Protein AF-A0A529ZQP0-F1 (afdb_monomer)

Structure (mmCIF, N/CA/C/O backbone):
data_AF-A0A529ZQP0-F1
#
_entry.id   AF-A0A529ZQP0-F1
#
loop_
_atom_site.group_PDB
_atom_site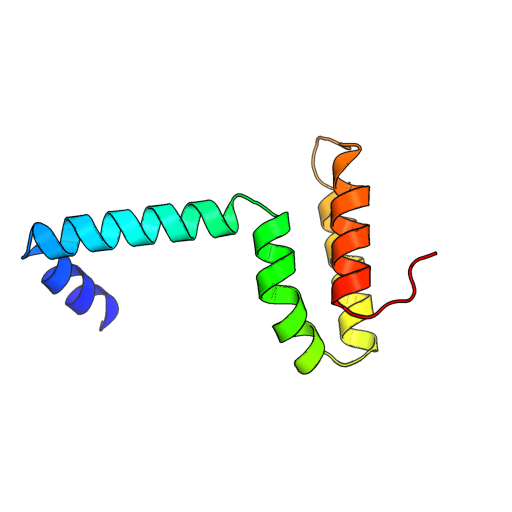.id
_atom_site.type_symbol
_atom_site.label_atom_id
_atom_site.label_alt_id
_atom_site.label_comp_id
_atom_site.label_asym_id
_atom_site.label_entity_id
_atom_site.label_seq_id
_atom_site.pdbx_PDB_ins_code
_atom_site.Cartn_x
_atom_site.Cartn_y
_atom_site.Cartn_z
_atom_site.occupancy
_atom_site.B_iso_or_equiv
_atom_site.auth_seq_id
_atom_site.auth_comp_id
_atom_site.auth_asym_id
_atom_site.auth_atom_id
_atom_site.pdbx_PDB_model_num
ATOM 1 N N . ALA A 1 1 ? -28.421 -8.280 3.410 1.00 66.44 1 ALA A N 1
ATOM 2 C CA . ALA A 1 1 ? -27.088 -7.887 2.900 1.00 66.44 1 ALA A CA 1
ATOM 3 C C . ALA A 1 1 ? -26.076 -8.140 4.005 1.00 66.44 1 ALA A C 1
ATOM 5 O O . ALA A 1 1 ? -26.146 -7.455 5.018 1.00 66.44 1 ALA A O 1
ATOM 6 N N . ILE A 1 2 ? -25.188 -9.120 3.821 1.00 80.31 2 ILE A N 1
ATOM 7 C CA . ILE A 1 2 ? -24.293 -9.671 4.861 1.00 80.31 2 ILE A CA 1
ATOM 8 C C . ILE A 1 2 ? -23.523 -8.570 5.616 1.00 80.31 2 ILE A C 1
ATOM 10 O O . ILE A 1 2 ? -23.402 -8.614 6.834 1.00 80.31 2 ILE A O 1
ATOM 14 N N . ILE A 1 3 ? -23.098 -7.516 4.912 1.00 77.00 3 ILE A N 1
ATOM 15 C CA . ILE A 1 3 ? -22.365 -6.383 5.498 1.00 77.00 3 ILE A CA 1
ATOM 16 C C . ILE A 1 3 ? -23.171 -5.651 6.587 1.00 77.00 3 ILE A C 1
ATOM 18 O O . ILE A 1 3 ? -22.619 -5.324 7.633 1.00 77.00 3 ILE A O 1
ATOM 22 N N . ARG A 1 4 ? -24.477 -5.409 6.387 1.00 79.00 4 ARG A N 1
ATOM 23 C CA . ARG A 1 4 ? -25.311 -4.710 7.390 1.00 79.00 4 ARG A CA 1
ATOM 24 C C . ARG A 1 4 ? -25.490 -5.531 8.665 1.00 79.00 4 ARG A C 1
ATOM 26 O O . ARG A 1 4 ? -25.539 -4.965 9.748 1.00 79.00 4 ARG A O 1
ATOM 33 N N . GLU A 1 5 ? -25.577 -6.844 8.516 1.00 83.62 5 GLU A N 1
ATOM 34 C CA . GLU A 1 5 ? -25.780 -7.788 9.615 1.00 83.62 5 GLU A CA 1
ATOM 35 C C . GLU A 1 5 ? -24.527 -7.887 10.495 1.00 83.62 5 GLU A C 1
ATOM 37 O O . GLU A 1 5 ? -24.609 -7.811 11.717 1.00 83.62 5 GLU A O 1
ATOM 42 N N . VAL A 1 6 ? -23.349 -7.925 9.867 1.00 81.88 6 VAL A N 1
ATOM 43 C CA . VAL A 1 6 ? -22.054 -7.883 10.564 1.00 81.88 6 VAL A CA 1
ATOM 44 C C . VAL A 1 6 ? -21.860 -6.559 11.309 1.00 81.88 6 VAL A C 1
ATOM 46 O O . VAL A 1 6 ? -21.422 -6.560 12.457 1.00 81.88 6 VAL A O 1
ATOM 49 N N . ILE A 1 7 ? -22.219 -5.425 10.696 1.00 79.88 7 ILE A N 1
ATOM 50 C CA . ILE A 1 7 ? -22.117 -4.107 11.346 1.00 79.88 7 ILE A CA 1
ATOM 51 C C . ILE A 1 7 ? -23.042 -4.021 12.569 1.00 79.88 7 ILE A C 1
ATOM 53 O O . ILE A 1 7 ? -22.625 -3.499 13.601 1.00 79.88 7 ILE A O 1
ATOM 57 N N . ALA A 1 8 ? -24.261 -4.566 12.487 1.00 83.62 8 ALA A N 1
ATOM 58 C CA . ALA A 1 8 ? -25.194 -4.594 13.614 1.00 83.62 8 ALA A CA 1
ATOM 59 C C . ALA A 1 8 ? -24.623 -5.372 14.815 1.00 83.62 8 ALA A C 1
ATOM 61 O O . ALA A 1 8 ? -24.606 -4.856 15.928 1.00 83.62 8 ALA A O 1
ATOM 62 N N . GLN A 1 9 ? -24.034 -6.549 14.578 1.00 82.69 9 GLN A N 1
ATOM 63 C CA . GLN A 1 9 ? -23.410 -7.362 15.634 1.00 82.69 9 GLN A CA 1
ATOM 64 C C . GLN A 1 9 ? -22.187 -6.701 16.292 1.00 82.69 9 GLN A C 1
ATOM 66 O O . GLN A 1 9 ? -21.856 -7.001 17.442 1.00 82.69 9 GLN A O 1
ATOM 71 N N . ILE A 1 10 ? -21.478 -5.836 15.562 1.00 81.75 10 ILE A N 1
ATOM 72 C CA . ILE A 1 10 ? -20.375 -5.032 16.107 1.00 81.75 10 ILE A CA 1
ATOM 73 C C . ILE A 1 10 ? -20.940 -3.903 16.978 1.00 81.75 10 ILE A C 1
ATOM 75 O O . ILE A 1 10 ? -20.454 -3.700 18.090 1.00 81.75 10 ILE A O 1
ATOM 79 N N . ALA A 1 11 ? -21.987 -3.222 16.503 1.00 78.31 11 ALA A N 1
ATOM 80 C CA . ALA A 1 11 ? -22.620 -2.093 17.185 1.00 78.31 11 ALA A CA 1
ATOM 81 C C . ALA A 1 11 ? -23.338 -2.485 18.489 1.00 78.31 11 ALA A C 1
ATOM 83 O O . ALA A 1 11 ? -23.405 -1.688 19.421 1.00 78.31 11 ALA A O 1
ATOM 84 N N . GLU A 1 12 ? -23.838 -3.718 18.588 1.00 87.56 12 GLU A N 1
ATOM 85 C CA . GLU A 1 12 ? -24.485 -4.247 19.798 1.00 87.56 12 GLU A CA 1
ATOM 86 C C . GLU A 1 12 ? -23.517 -4.442 20.980 1.00 87.56 12 GLU A C 1
ATOM 88 O O . GLU A 1 12 ? -23.954 -4.602 22.120 1.00 87.56 12 GLU A O 1
ATOM 93 N N . SER A 1 13 ? -22.199 -4.420 20.745 1.00 86.06 13 SER A N 1
ATOM 94 C CA . SER A 1 13 ? -21.187 -4.609 21.787 1.00 86.06 13 SER A CA 1
ATOM 95 C C . SER A 1 13 ? -20.179 -3.453 21.814 1.00 86.06 13 SER A C 1
ATOM 97 O O . SER A 1 13 ? -19.367 -3.333 20.893 1.00 86.06 13 SER A O 1
ATOM 99 N N . PRO A 1 14 ? -20.128 -2.660 22.903 1.00 80.44 14 PRO A N 1
ATOM 100 C CA . PRO A 1 14 ? -19.163 -1.568 23.047 1.00 80.44 14 PRO A CA 1
ATOM 101 C C . PRO A 1 14 ? -17.708 -2.016 22.854 1.00 80.44 14 PRO A C 1
ATOM 103 O O . PRO A 1 14 ? -16.959 -1.373 22.131 1.00 80.44 14 PRO A O 1
ATOM 106 N N . LYS A 1 15 ? -17.331 -3.191 23.383 1.00 84.44 15 LYS A N 1
ATOM 107 C CA . LYS A 1 15 ? -15.980 -3.754 23.200 1.00 84.44 15 LYS A CA 1
ATOM 108 C C . LYS A 1 15 ? -15.643 -4.052 21.738 1.00 84.44 15 LYS A C 1
ATOM 110 O O . LYS A 1 15 ? -14.543 -3.740 21.296 1.00 84.44 15 LYS A O 1
ATOM 115 N N . LYS A 1 16 ? -16.576 -4.651 20.987 1.00 75.56 16 LYS A N 1
ATOM 116 C CA . LYS A 1 16 ? -16.366 -4.935 19.557 1.00 75.56 16 LYS A CA 1
ATOM 117 C C . LYS A 1 16 ? -16.329 -3.650 18.738 1.00 75.56 16 LYS A C 1
ATOM 119 O O . LYS A 1 16 ? -15.595 -3.571 17.760 1.00 75.56 16 LYS A O 1
ATOM 124 N N . THR A 1 17 ? -17.107 -2.648 19.143 1.00 80.56 17 THR A N 1
ATOM 125 C CA . THR A 1 17 ? -17.091 -1.320 18.525 1.00 80.56 17 THR A CA 1
ATOM 126 C C . THR A 1 17 ? -15.740 -0.634 18.733 1.00 80.56 17 THR A C 1
ATOM 128 O O . THR A 1 17 ? -15.153 -0.158 17.764 1.00 80.56 17 THR A O 1
ATOM 131 N N . ASP A 1 18 ? -15.197 -0.645 19.952 1.00 78.38 18 ASP A N 1
ATOM 132 C CA . ASP A 1 18 ? -13.878 -0.073 20.253 1.00 78.38 18 ASP A CA 1
ATOM 133 C C . ASP A 1 18 ? -12.763 -0.759 19.453 1.00 78.38 18 ASP A C 1
ATOM 135 O O . ASP A 1 18 ? -11.925 -0.098 18.836 1.00 78.38 18 ASP A O 1
ATOM 139 N N . GLU A 1 19 ? -12.786 -2.090 19.402 1.00 76.81 19 GLU A N 1
ATOM 140 C CA . GLU A 1 19 ? -11.848 -2.894 18.619 1.00 76.81 19 GLU A CA 1
ATOM 141 C C . GLU A 1 19 ? -11.951 -2.589 17.114 1.00 76.81 19 GLU A C 1
ATOM 143 O O . GLU A 1 19 ? -10.938 -2.349 16.452 1.00 76.81 19 GLU A O 1
ATOM 148 N N . ALA A 1 20 ? -13.170 -2.497 16.575 1.00 76.44 20 ALA A N 1
ATOM 149 C CA . ALA A 1 20 ? -13.402 -2.123 15.182 1.00 76.44 20 ALA A CA 1
ATOM 150 C C . ALA A 1 20 ? -12.879 -0.711 14.867 1.00 76.44 20 ALA A C 1
ATOM 152 O O . ALA A 1 20 ? -12.295 -0.497 13.804 1.00 76.44 20 ALA A O 1
ATOM 153 N N . ILE A 1 21 ? -13.023 0.244 15.791 1.00 81.44 21 ILE A N 1
ATOM 154 C CA . ILE A 1 21 ? -12.480 1.601 15.649 1.00 81.44 21 ILE A CA 1
ATOM 155 C C . ILE A 1 21 ? -10.947 1.580 15.642 1.00 81.44 21 ILE A C 1
ATOM 157 O O . ILE A 1 21 ? -10.335 2.280 14.833 1.00 81.44 21 ILE A O 1
ATOM 161 N N . VAL A 1 22 ? -10.309 0.788 16.507 1.00 81.88 22 VAL A N 1
ATOM 162 C CA . VAL A 1 22 ? -8.843 0.643 16.535 1.00 81.88 22 VAL A CA 1
ATOM 163 C C . VAL A 1 22 ? -8.332 0.061 15.219 1.00 81.88 22 VAL A C 1
ATOM 165 O O . VAL A 1 22 ? -7.404 0.617 14.626 1.00 81.88 22 VAL A O 1
ATOM 168 N N . TYR A 1 23 ? -8.966 -0.996 14.711 1.00 72.56 23 TYR A N 1
ATOM 169 C CA . TYR A 1 23 ? -8.591 -1.581 13.426 1.00 72.56 23 TYR A CA 1
ATOM 170 C C . TYR A 1 23 ? -8.839 -0.638 12.253 1.00 72.56 23 TYR A C 1
ATOM 172 O O . TYR A 1 23 ? -7.989 -0.542 11.370 1.00 72.56 23 TYR A O 1
ATOM 180 N N . ALA A 1 24 ? -9.949 0.100 12.257 1.00 73.38 24 ALA A N 1
ATOM 181 C CA . ALA A 1 24 ? -10.235 1.097 11.233 1.00 73.38 24 ALA A CA 1
ATOM 182 C C . ALA A 1 24 ? -9.185 2.217 11.229 1.00 73.38 24 ALA A C 1
ATOM 184 O O . ALA A 1 24 ? -8.674 2.568 10.169 1.00 73.38 24 ALA A O 1
ATOM 185 N N . LYS A 1 25 ? -8.800 2.731 12.405 1.00 75.31 25 LYS A N 1
ATOM 186 C CA . LYS A 1 25 ? -7.732 3.735 12.541 1.00 75.31 25 LYS A CA 1
ATOM 187 C C . LYS A 1 25 ? -6.385 3.202 12.069 1.00 75.31 25 LYS A C 1
ATOM 189 O O . LYS A 1 25 ? -5.674 3.904 11.357 1.00 75.31 25 LYS A O 1
ATOM 194 N N . TRP A 1 26 ? -6.045 1.965 12.432 1.00 80.25 26 TRP A N 1
ATOM 195 C CA . TRP A 1 26 ? -4.822 1.327 11.956 1.00 80.25 26 TRP A CA 1
ATOM 196 C C . TRP A 1 26 ? -4.837 1.201 10.433 1.00 80.25 26 TRP A C 1
ATOM 198 O O . TRP A 1 26 ? -3.905 1.672 9.792 1.00 80.25 26 TRP A O 1
ATOM 208 N N . ALA A 1 27 ? -5.901 0.640 9.854 1.00 71.88 27 ALA A N 1
ATOM 209 C CA . ALA A 1 27 ? -6.048 0.460 8.413 1.00 71.88 27 ALA A CA 1
ATOM 210 C C . ALA A 1 27 ? -5.994 1.797 7.662 1.00 71.88 27 ALA A C 1
ATOM 212 O O . ALA A 1 27 ? -5.278 1.890 6.669 1.00 71.88 27 ALA A O 1
ATOM 213 N N . ALA A 1 28 ? -6.667 2.832 8.175 1.00 71.50 28 ALA A N 1
ATOM 214 C CA . ALA A 1 28 ? -6.592 4.194 7.655 1.00 71.50 28 ALA A CA 1
ATOM 215 C C . ALA A 1 28 ? -5.144 4.711 7.654 1.00 71.50 28 ALA A C 1
ATOM 217 O O . ALA A 1 28 ? -4.652 5.141 6.619 1.00 71.50 28 ALA A O 1
ATOM 218 N N . ALA A 1 29 ? -4.416 4.562 8.764 1.00 70.25 29 ALA A N 1
ATOM 219 C CA . ALA A 1 29 ? -3.007 4.951 8.841 1.00 70.25 29 ALA A CA 1
ATOM 220 C C . ALA A 1 29 ? -2.099 4.134 7.900 1.00 70.25 29 ALA A C 1
ATOM 222 O O . ALA A 1 29 ? -1.077 4.634 7.440 1.00 70.25 29 ALA A O 1
ATOM 223 N N . GLN A 1 30 ? -2.457 2.881 7.587 1.00 65.19 30 GLN A N 1
ATOM 224 C CA . GLN A 1 30 ? -1.712 2.080 6.610 1.00 65.19 30 GLN A CA 1
ATOM 225 C C . GLN A 1 30 ? -1.908 2.564 5.170 1.00 65.19 30 GLN A C 1
ATOM 227 O O . GLN A 1 30 ? -1.035 2.304 4.345 1.00 65.19 30 GLN A O 1
ATOM 232 N N . VAL A 1 31 ? -3.047 3.195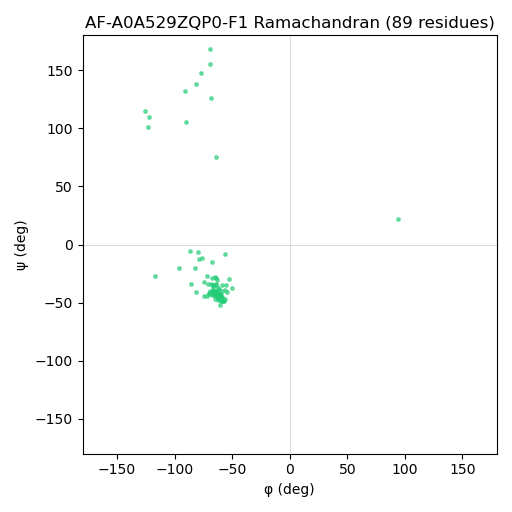 4.858 1.00 65.75 31 VAL A N 1
ATOM 233 C CA . VAL A 1 31 ? -3.349 3.709 3.511 1.00 65.75 31 VAL A CA 1
ATOM 234 C C . VAL A 1 31 ? -3.016 5.191 3.337 1.00 65.75 31 VAL A C 1
ATOM 236 O O . VAL A 1 31 ? -2.819 5.624 2.206 1.00 65.75 31 VAL A O 1
ATOM 239 N N . ASP A 1 32 ? -2.906 5.939 4.436 1.00 71.62 32 ASP A N 1
ATOM 240 C CA . ASP A 1 32 ? -2.512 7.354 4.450 1.00 71.62 32 ASP A CA 1
ATOM 241 C C . ASP A 1 32 ? -1.018 7.539 4.108 1.00 71.62 32 ASP A C 1
ATOM 243 O O . ASP A 1 32 ? -0.631 8.468 3.399 1.00 71.62 32 ASP A O 1
ATOM 247 N N . ASP A 1 33 ? -0.159 6.593 4.514 1.00 72.50 33 ASP A N 1
ATOM 248 C CA . ASP A 1 33 ? 1.248 6.574 4.103 1.00 72.50 33 ASP A CA 1
ATOM 249 C C . ASP A 1 33 ? 1.448 5.769 2.811 1.00 72.50 33 ASP A C 1
ATOM 251 O O . ASP A 1 33 ? 1.489 4.534 2.795 1.00 72.50 33 ASP A O 1
ATOM 255 N N . THR A 1 34 ? 1.673 6.488 1.711 1.00 69.12 34 THR A N 1
ATOM 256 C CA . THR A 1 34 ? 1.976 5.911 0.393 1.00 69.12 34 THR A CA 1
ATOM 257 C C . THR A 1 34 ? 3.152 4.921 0.425 1.00 69.12 34 THR A C 1
ATOM 259 O O . THR A 1 34 ? 3.174 3.970 -0.353 1.00 69.12 34 THR A O 1
ATOM 262 N N . THR A 1 35 ? 4.123 5.095 1.324 1.00 72.19 35 THR A N 1
ATOM 263 C CA . THR A 1 35 ? 5.275 4.192 1.485 1.00 72.19 35 THR A CA 1
ATOM 264 C C . THR A 1 35 ? 4.841 2.827 2.008 1.00 72.19 35 THR A C 1
ATOM 266 O O . THR A 1 35 ? 5.271 1.801 1.480 1.00 72.19 35 THR A O 1
ATOM 269 N N . ILE A 1 36 ? 3.950 2.811 3.004 1.00 75.25 36 ILE A N 1
ATOM 270 C CA . ILE A 1 36 ? 3.393 1.582 3.581 1.00 75.25 36 ILE A CA 1
ATOM 271 C C . ILE A 1 36 ? 2.547 0.853 2.537 1.00 75.25 36 ILE A C 1
ATOM 273 O O . ILE A 1 36 ? 2.656 -0.367 2.392 1.00 75.25 36 ILE A O 1
ATOM 277 N N . VAL A 1 37 ? 1.742 1.594 1.772 1.00 77.44 37 VAL A N 1
ATOM 278 C CA . VAL A 1 37 ? 0.943 1.040 0.672 1.00 77.44 37 VAL A CA 1
ATOM 279 C C . VAL A 1 37 ? 1.836 0.376 -0.376 1.00 77.44 37 VAL A C 1
ATOM 281 O O . VAL A 1 37 ? 1.593 -0.777 -0.738 1.00 77.44 37 VAL A O 1
ATOM 284 N N . ILE A 1 38 ? 2.895 1.061 -0.824 1.00 78.25 38 ILE A N 1
ATOM 285 C CA . ILE A 1 38 ? 3.874 0.519 -1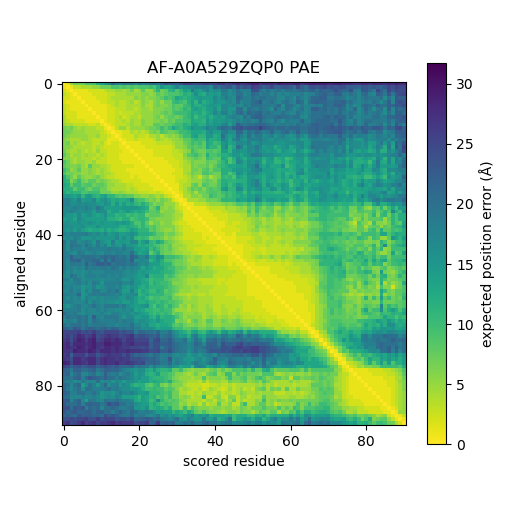.779 1.00 78.25 38 ILE A CA 1
ATOM 286 C C . ILE A 1 38 ? 4.511 -0.757 -1.224 1.00 78.25 38 ILE A C 1
ATOM 288 O O . ILE A 1 38 ? 4.545 -1.772 -1.916 1.00 78.25 38 ILE A O 1
ATOM 292 N N . ASP A 1 39 ? 4.975 -0.742 0.025 1.00 79.38 39 ASP A N 1
ATOM 293 C CA . ASP A 1 39 ? 5.656 -1.892 0.624 1.00 79.38 39 ASP A CA 1
ATOM 294 C C . ASP A 1 39 ? 4.756 -3.121 0.767 1.00 79.38 39 ASP A C 1
ATOM 296 O O . ASP A 1 39 ? 5.233 -4.247 0.611 1.00 79.38 39 ASP A O 1
ATOM 300 N N . LYS A 1 40 ? 3.467 -2.921 1.054 1.00 80.44 40 LYS A N 1
ATOM 301 C CA . LYS A 1 40 ? 2.508 -4.017 1.232 1.00 80.44 40 LYS A CA 1
ATOM 302 C C . LYS A 1 40 ? 1.972 -4.559 -0.085 1.00 80.44 40 LYS A C 1
ATOM 304 O O . LYS A 1 40 ? 1.812 -5.770 -0.217 1.00 80.44 40 LYS A O 1
ATOM 309 N N . LEU A 1 41 ? 1.678 -3.688 -1.049 1.00 81.69 41 LEU A N 1
ATOM 310 C CA . LEU A 1 41 ? 1.051 -4.098 -2.307 1.00 81.69 41 LEU A CA 1
ATOM 311 C C . LEU A 1 41 ? 2.067 -4.557 -3.352 1.00 81.69 41 LEU A C 1
ATOM 313 O O . LEU A 1 41 ? 1.775 -5.485 -4.103 1.00 81.69 41 LEU A O 1
ATOM 317 N N . ALA A 1 42 ? 3.267 -3.973 -3.400 1.00 81.62 42 ALA A N 1
ATOM 318 C CA . ALA A 1 42 ? 4.240 -4.303 -4.440 1.00 81.62 42 ALA A CA 1
ATOM 319 C C . ALA A 1 42 ? 4.650 -5.793 -4.482 1.00 81.62 42 ALA A C 1
ATOM 321 O O . ALA A 1 42 ? 4.720 -6.326 -5.589 1.00 81.62 42 ALA A O 1
ATOM 322 N N . PRO A 1 43 ? 4.855 -6.516 -3.358 1.00 83.00 43 PRO A N 1
ATOM 323 C CA . PRO A 1 43 ? 5.146 -7.954 -3.400 1.00 83.00 43 PRO A CA 1
ATOM 324 C C . PRO A 1 43 ? 4.009 -8.777 -4.016 1.00 83.00 43 PRO A C 1
ATOM 326 O O . PRO A 1 43 ? 4.250 -9.726 -4.759 1.00 83.00 43 PRO A O 1
ATOM 329 N N . PHE A 1 44 ? 2.765 -8.388 -3.736 1.00 83.25 44 PHE A N 1
ATOM 330 C CA . PHE A 1 44 ? 1.579 -9.054 -4.260 1.00 83.25 44 PHE A CA 1
ATOM 331 C C . PHE A 1 44 ? 1.391 -8.790 -5.755 1.00 83.25 44 PHE A C 1
ATOM 333 O O . PHE A 1 44 ? 1.132 -9.716 -6.522 1.00 83.25 44 PHE A O 1
ATOM 340 N N . LEU A 1 45 ? 1.571 -7.536 -6.177 1.00 83.56 45 LEU A N 1
ATOM 341 C CA . LEU A 1 45 ? 1.481 -7.132 -7.579 1.00 83.56 45 LEU A CA 1
ATOM 342 C C . LEU A 1 45 ? 2.603 -7.754 -8.412 1.00 83.56 45 LEU A C 1
ATOM 344 O O . LEU A 1 45 ? 2.350 -8.260 -9.499 1.00 83.56 45 LEU A O 1
ATOM 348 N N . ARG A 1 46 ? 3.825 -7.830 -7.881 1.00 81.88 46 ARG A N 1
ATOM 349 C CA . ARG A 1 46 ? 4.953 -8.481 -8.560 1.00 81.88 46 ARG A CA 1
ATOM 350 C C . ARG A 1 46 ? 4.686 -9.952 -8.880 1.00 81.88 46 ARG A C 1
ATOM 352 O O . ARG A 1 46 ? 5.146 -10.432 -9.905 1.00 81.88 46 ARG A O 1
ATOM 359 N N . GLY A 1 47 ? 3.963 -10.673 -8.025 1.00 83.88 47 GLY A N 1
ATOM 360 C CA . GLY A 1 47 ? 3.622 -12.077 -8.274 1.00 83.88 47 GLY A CA 1
ATOM 361 C C . GLY A 1 47 ? 2.465 -12.288 -9.254 1.00 83.88 47 GLY A C 1
ATOM 362 O O . GLY A 1 47 ? 2.239 -13.420 -9.669 1.00 83.88 47 GLY A O 1
ATOM 363 N N . ARG A 1 48 ? 1.712 -11.233 -9.591 1.00 86.88 48 ARG A N 1
ATOM 364 C CA . ARG A 1 48 ? 0.477 -11.323 -10.387 1.00 86.88 48 ARG A CA 1
ATOM 365 C C . ARG A 1 48 ? 0.535 -10.609 -11.725 1.00 86.88 48 ARG A C 1
ATOM 367 O O . ARG A 1 48 ? -0.196 -11.010 -12.615 1.00 86.88 48 ARG A O 1
ATOM 374 N N . LEU A 1 49 ? 1.368 -9.578 -11.829 1.00 88.50 49 LEU A N 1
ATOM 375 C CA . LEU A 1 49 ? 1.544 -8.804 -13.047 1.00 88.50 49 LEU A CA 1
ATOM 376 C C . LEU A 1 49 ? 2.674 -9.393 -13.884 1.00 88.50 49 LEU A C 1
ATOM 378 O O . LEU A 1 49 ? 3.780 -9.635 -13.365 1.00 88.50 49 LEU A O 1
ATOM 382 N N . ASP A 1 50 ? 2.415 -9.568 -15.171 1.00 89.62 50 ASP A N 1
ATOM 383 C CA . ASP A 1 50 ? 3.454 -9.837 -16.156 1.00 89.62 50 ASP A CA 1
ATOM 384 C C . ASP A 1 50 ? 4.349 -8.592 -16.373 1.00 89.62 50 ASP A C 1
ATOM 386 O O . ASP A 1 50 ? 4.063 -7.509 -15.849 1.00 89.62 50 ASP A O 1
ATOM 390 N N . PRO A 1 51 ? 5.494 -8.718 -17.067 1.00 86.06 51 PRO A N 1
ATOM 391 C CA . PRO A 1 51 ? 6.406 -7.593 -17.264 1.00 86.06 51 PRO A CA 1
ATOM 392 C C . PRO A 1 51 ? 5.767 -6.362 -17.927 1.00 86.06 51 PRO A C 1
ATOM 394 O O . PRO A 1 51 ? 6.044 -5.247 -17.491 1.00 86.06 51 PRO A O 1
ATOM 397 N N . HIS A 1 52 ? 4.887 -6.549 -18.915 1.00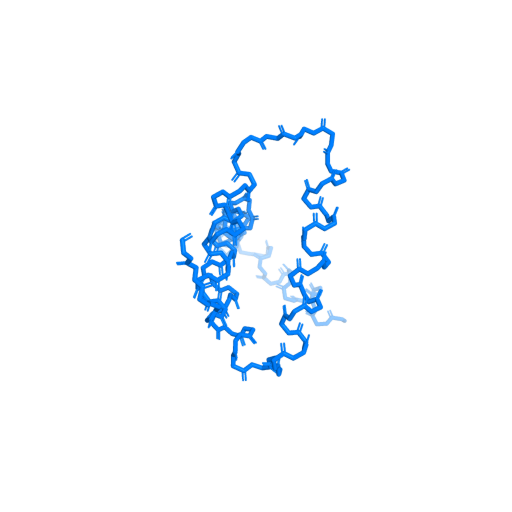 87.00 52 HIS A N 1
ATOM 398 C CA . HIS A 1 52 ? 4.223 -5.453 -19.623 1.00 87.00 52 HIS A CA 1
ATOM 399 C C . HIS A 1 52 ? 3.211 -4.748 -18.714 1.00 87.00 52 HIS A C 1
ATOM 401 O O . HIS A 1 52 ? 3.174 -3.521 -18.639 1.00 87.00 52 HIS A O 1
ATOM 407 N N . GLU A 1 53 ? 2.435 -5.512 -17.947 1.00 86.69 53 GLU A N 1
ATOM 408 C CA . GLU A 1 53 ? 1.468 -4.961 -16.993 1.00 86.69 53 GLU A CA 1
ATOM 409 C C . GLU A 1 53 ? 2.141 -4.141 -15.877 1.00 86.69 53 GLU A C 1
ATOM 411 O O . GLU A 1 53 ? 1.564 -3.181 -15.359 1.00 86.69 53 GLU A O 1
ATOM 416 N N . ARG A 1 54 ? 3.380 -4.483 -15.495 1.00 85.19 54 ARG A N 1
ATOM 417 C CA . ARG A 1 54 ? 4.159 -3.690 -14.527 1.00 85.19 54 ARG A CA 1
ATOM 418 C C . ARG A 1 54 ? 4.595 -2.348 -15.102 1.00 85.19 54 ARG A C 1
ATOM 420 O O . ARG A 1 54 ? 4.556 -1.351 -14.377 1.00 85.19 54 ARG A O 1
ATOM 427 N N . ASP A 1 55 ? 5.002 -2.321 -16.366 1.00 84.25 55 ASP A N 1
ATOM 428 C CA . ASP A 1 55 ? 5.371 -1.088 -17.065 1.00 84.25 55 ASP A CA 1
ATOM 429 C C . ASP A 1 55 ? 4.160 -0.166 -17.243 1.00 84.25 55 ASP A C 1
ATOM 431 O O . ASP A 1 55 ? 4.239 1.032 -16.945 1.00 84.25 55 ASP A O 1
ATOM 435 N N . ASP A 1 56 ? 3.011 -0.728 -17.620 1.00 84.38 56 ASP A N 1
ATOM 436 C CA . ASP A 1 56 ? 1.747 0.006 -17.717 1.00 84.38 56 ASP A CA 1
ATOM 437 C C . ASP A 1 56 ? 1.339 0.603 -16.366 1.00 84.38 56 ASP A C 1
ATOM 439 O O . ASP A 1 56 ? 1.020 1.795 -16.273 1.00 84.38 56 ASP A O 1
ATOM 443 N N . LEU A 1 57 ? 1.423 -0.187 -15.291 1.00 84.38 57 LEU A N 1
ATOM 444 C CA . LEU A 1 57 ?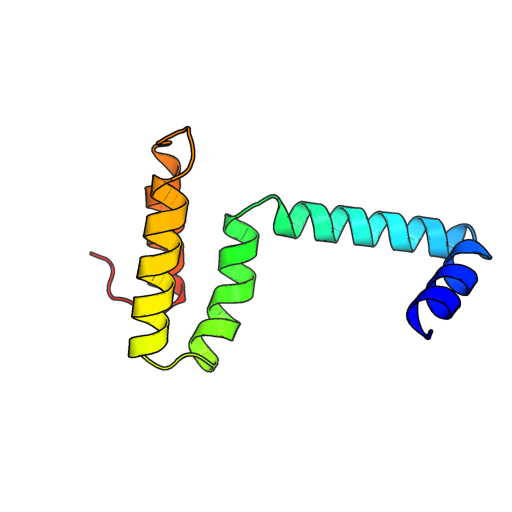 1.153 0.280 -13.934 1.00 84.38 57 LEU A CA 1
ATOM 445 C C . LEU A 1 57 ? 2.085 1.435 -13.537 1.00 84.38 57 LEU A C 1
ATOM 447 O O . LEU A 1 57 ? 1.625 2.445 -12.997 1.00 84.38 5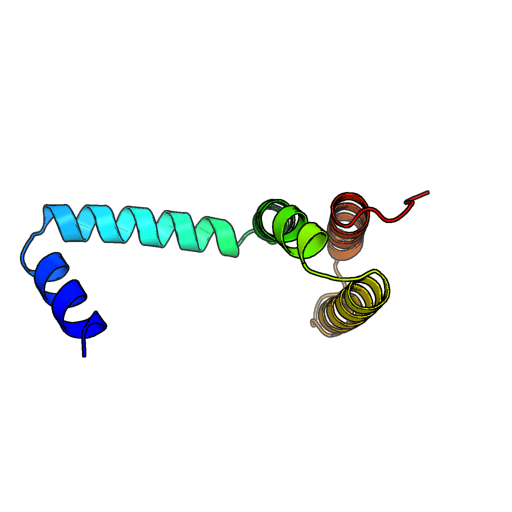7 LEU A O 1
ATOM 451 N N . LEU A 1 58 ? 3.387 1.324 -13.813 1.00 83.12 58 LEU A N 1
ATOM 452 C CA . LEU A 1 58 ? 4.344 2.400 -13.551 1.00 83.12 58 LEU A CA 1
ATOM 453 C C . LEU A 1 58 ? 4.028 3.660 -14.361 1.00 83.12 58 LEU A C 1
ATOM 455 O O . LEU A 1 58 ? 4.146 4.769 -13.838 1.00 83.12 58 LEU A O 1
ATOM 459 N N . SER A 1 59 ? 3.619 3.520 -15.620 1.00 81.38 59 SER A N 1
ATOM 460 C CA . SER A 1 59 ? 3.217 4.640 -16.475 1.00 81.38 59 SER A CA 1
ATOM 461 C C . SER A 1 59 ? 1.991 5.362 -15.909 1.00 81.38 59 SER A C 1
ATOM 463 O O . SER A 1 59 ? 1.999 6.588 -15.763 1.00 81.38 59 SER A O 1
ATOM 465 N N . MET A 1 60 ? 0.965 4.613 -15.494 1.00 81.31 60 MET A N 1
ATOM 466 C CA . MET A 1 60 ? -0.232 5.164 -14.851 1.00 81.31 60 MET A CA 1
ATOM 467 C C . MET A 1 60 ? 0.109 5.897 -13.550 1.00 81.31 60 MET A C 1
ATOM 469 O O . MET A 1 60 ? -0.346 7.021 -13.340 1.00 81.31 60 MET A O 1
ATOM 473 N N . LEU A 1 61 ? 0.951 5.306 -12.701 1.00 77.88 61 LEU A N 1
ATOM 474 C CA . LEU A 1 61 ? 1.356 5.909 -11.430 1.00 77.88 61 LEU A CA 1
ATOM 475 C C . LEU A 1 61 ? 2.200 7.171 -11.622 1.00 77.88 61 LEU A C 1
ATOM 477 O O . LEU A 1 61 ? 2.015 8.137 -10.885 1.00 77.88 61 LEU A O 1
ATOM 481 N N . ASN A 1 62 ? 3.069 7.210 -12.635 1.00 75.31 62 ASN A N 1
ATOM 482 C CA . ASN A 1 62 ? 3.795 8.427 -12.995 1.00 75.31 62 ASN A CA 1
ATOM 483 C C . ASN A 1 62 ? 2.843 9.539 -13.449 1.00 75.31 62 ASN A C 1
ATOM 485 O O . ASN A 1 62 ? 2.999 10.678 -13.022 1.00 75.31 62 ASN A O 1
ATOM 489 N N . ARG A 1 63 ? 1.817 9.228 -14.251 1.00 74.88 63 ARG A N 1
ATOM 490 C CA . ARG A 1 63 ? 0.806 10.223 -14.659 1.00 74.88 63 ARG A CA 1
ATOM 491 C C . ARG A 1 63 ? 0.036 10.782 -13.463 1.00 74.88 63 ARG A C 1
ATOM 493 O O . ARG A 1 63 ? -0.157 11.990 -13.385 1.00 74.88 63 ARG A O 1
ATOM 500 N N . VAL A 1 64 ? -0.357 9.927 -12.517 1.00 72.31 64 VAL A N 1
ATOM 501 C CA . VAL A 1 64 ? -1.043 10.352 -11.284 1.00 72.31 64 VAL A CA 1
ATOM 502 C C . VAL A 1 64 ? -0.131 11.218 -10.413 1.00 72.31 64 VAL A C 1
ATOM 504 O O . VAL A 1 64 ? -0.569 12.250 -9.914 1.00 72.31 64 VAL A O 1
ATOM 507 N N . ALA A 1 65 ? 1.144 10.847 -10.271 1.00 69.88 65 ALA A N 1
ATOM 508 C CA . ALA A 1 65 ? 2.116 11.617 -9.497 1.00 69.88 65 ALA A CA 1
ATOM 509 C C . ALA A 1 65 ? 2.384 13.013 -10.088 1.00 69.88 65 ALA A C 1
ATOM 511 O O . ALA A 1 65 ? 2.595 13.957 -9.334 1.00 69.88 65 ALA A O 1
ATOM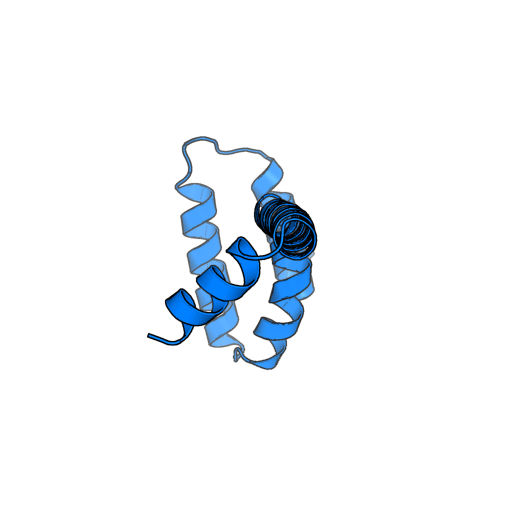 512 N N . GLN A 1 66 ? 2.351 13.149 -11.417 1.00 67.88 66 GLN A N 1
ATOM 513 C CA . GLN A 1 66 ? 2.544 14.425 -12.117 1.00 67.88 66 GLN A CA 1
ATOM 514 C C . GLN A 1 66 ? 1.268 15.284 -12.192 1.00 67.88 66 GLN A C 1
ATOM 516 O O . GLN A 1 66 ? 1.357 16.486 -12.415 1.00 67.88 66 GLN A O 1
ATOM 521 N N . GLY A 1 67 ? 0.083 14.685 -12.020 1.00 64.06 67 GLY A N 1
ATOM 522 C CA . GLY A 1 67 ? -1.210 15.377 -12.082 1.00 64.06 67 GLY A CA 1
ATOM 523 C C . GLY A 1 67 ? -1.683 16.012 -10.767 1.00 64.06 67 GLY A C 1
ATOM 524 O O . GLY A 1 67 ? -2.711 16.682 -10.764 1.00 64.06 67 GLY A O 1
ATOM 525 N N . GLY A 1 68 ? -0.977 15.800 -9.651 1.00 58.78 68 GLY A N 1
ATOM 526 C CA . GLY A 1 68 ? -1.285 16.443 -8.370 1.00 58.78 68 GLY A CA 1
ATOM 527 C C . GLY A 1 68 ? -0.725 17.867 -8.298 1.00 58.78 68 GLY A C 1
ATOM 528 O O . GLY A 1 68 ? 0.419 18.093 -8.679 1.00 58.78 68 GLY A O 1
ATOM 529 N N . GLU A 1 69 ? -1.497 18.819 -7.760 1.00 52.66 69 GLU A N 1
ATOM 530 C CA . GLU A 1 69 ? -1.170 20.263 -7.682 1.00 52.66 69 GLU A CA 1
ATOM 531 C C . GLU A 1 69 ? 0.160 20.613 -6.981 1.00 52.66 69 GLU A C 1
ATOM 533 O O . GLU A 1 69 ? 0.605 21.758 -7.020 1.00 52.66 69 GLU A O 1
ATOM 538 N N . GLN A 1 70 ? 0.835 19.647 -6.358 1.00 53.19 70 GLN A N 1
ATOM 539 C CA . GLN A 1 70 ? 2.157 19.834 -5.781 1.00 53.19 70 GLN A CA 1
ATOM 540 C C . GLN A 1 70 ? 3.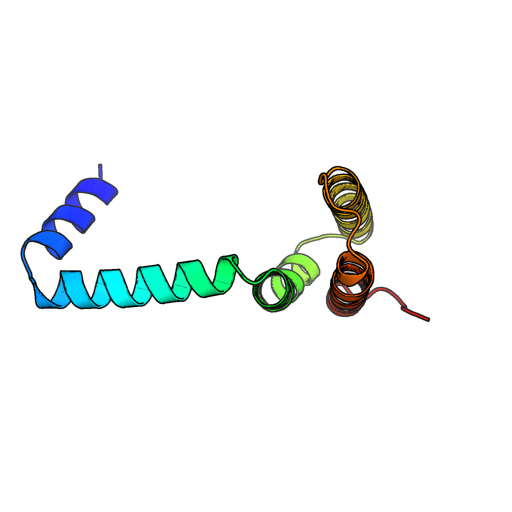139 18.834 -6.390 1.00 53.19 70 GLN A C 1
ATOM 542 O O . GLN A 1 70 ? 3.218 17.678 -5.969 1.00 53.19 70 GLN A O 1
ATOM 547 N N . SER A 1 71 ? 3.946 19.316 -7.339 1.00 51.53 71 SER A N 1
ATOM 548 C CA . SER A 1 71 ? 5.214 18.691 -7.726 1.00 51.53 71 SER A CA 1
ATOM 549 C C . SER A 1 71 ? 6.169 18.750 -6.523 1.00 51.53 71 SER A C 1
ATOM 551 O O . SER A 1 71 ? 7.026 19.623 -6.390 1.00 51.53 71 SER A O 1
ATOM 553 N N . LEU A 1 72 ? 5.929 17.883 -5.539 1.00 51.34 72 LEU A N 1
ATOM 554 C CA . LEU A 1 72 ? 6.818 17.679 -4.402 1.00 51.34 72 LEU A CA 1
ATOM 555 C C . LEU A 1 72 ? 8.086 16.994 -4.935 1.00 51.34 72 LEU A C 1
ATOM 557 O O . LEU A 1 72 ? 8.036 16.306 -5.942 1.00 51.34 72 LEU A O 1
ATOM 561 N N . LYS A 1 73 ? 9.234 17.132 -4.267 1.00 54.16 73 LYS A N 1
ATOM 562 C CA . LYS A 1 73 ? 10.456 16.343 -4.568 1.00 54.16 73 LYS A CA 1
ATOM 563 C C . LYS A 1 73 ? 10.415 14.917 -3.976 1.00 54.16 73 LYS A C 1
ATOM 565 O O . LYS A 1 73 ? 11.296 14.099 -4.199 1.00 54.16 73 LYS A O 1
ATOM 570 N N . ILE A 1 74 ? 9.377 14.633 -3.188 1.00 52.66 74 ILE A N 1
ATOM 571 C CA . ILE A 1 74 ? 9.064 13.365 -2.500 1.00 52.66 74 ILE A CA 1
ATOM 572 C C . ILE A 1 74 ? 8.518 12.232 -3.424 1.00 52.66 74 ILE A C 1
ATOM 574 O O . ILE A 1 74 ? 8.798 11.063 -3.143 1.00 52.66 74 ILE A O 1
ATOM 578 N N . PRO A 1 75 ? 7.771 12.499 -4.519 1.00 59.22 75 PRO A N 1
ATOM 579 C CA . PRO A 1 75 ? 7.323 11.512 -5.502 1.00 59.22 75 PRO A CA 1
ATOM 580 C C . PRO A 1 75 ? 8.473 10.706 -6.103 1.00 59.22 75 PRO A C 1
ATOM 582 O O . PRO A 1 75 ? 8.310 9.504 -6.295 1.00 59.22 75 PRO A O 1
ATOM 585 N N . ASP A 1 76 ? 9.644 11.317 -6.306 1.00 67.88 76 ASP A N 1
ATOM 586 C CA . ASP A 1 76 ? 10.803 10.635 -6.889 1.00 67.88 76 ASP A CA 1
ATOM 587 C C . ASP A 1 76 ? 11.308 9.500 -5.990 1.00 67.88 76 ASP A C 1
ATOM 589 O O . ASP A 1 76 ? 11.517 8.383 -6.460 1.00 67.88 76 ASP A O 1
ATOM 593 N N . GLN A 1 77 ? 11.409 9.719 -4.673 1.00 72.94 77 GLN A N 1
ATOM 594 C CA . GLN A 1 77 ? 11.807 8.662 -3.732 1.00 72.94 77 GLN A CA 1
ATOM 595 C C . GLN A 1 77 ? 10.768 7.538 -3.633 1.00 72.94 77 GLN A C 1
ATOM 597 O O . GLN A 1 77 ? 11.126 6.359 -3.558 1.00 72.94 77 GLN A O 1
ATOM 602 N N . ARG A 1 78 ? 9.474 7.880 -3.658 1.00 73.94 78 ARG A N 1
ATOM 603 C CA . ARG A 1 78 ? 8.385 6.889 -3.637 1.00 73.94 78 ARG A CA 1
ATOM 604 C C . ARG A 1 78 ? 8.377 6.050 -4.916 1.00 73.94 78 ARG A C 1
ATOM 606 O O . ARG A 1 78 ? 8.245 4.829 -4.844 1.00 73.94 78 ARG A O 1
ATOM 613 N N . MET A 1 79 ? 8.583 6.685 -6.068 1.00 77.94 79 MET A N 1
ATOM 614 C CA . MET A 1 79 ? 8.644 6.024 -7.370 1.00 77.9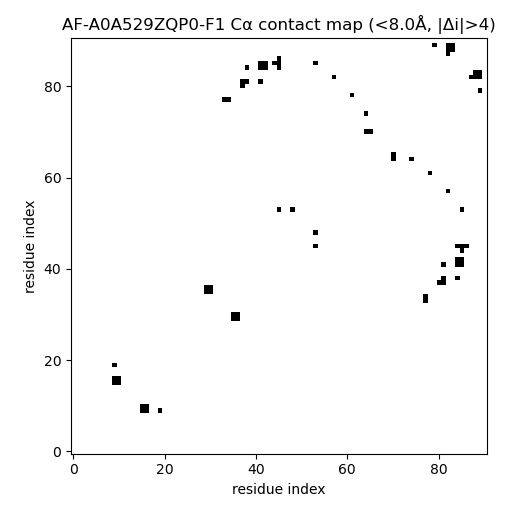4 79 MET A CA 1
ATOM 615 C C . MET A 1 79 ? 9.876 5.121 -7.496 1.00 77.94 79 MET A C 1
ATOM 617 O O . MET A 1 79 ? 9.764 3.992 -7.973 1.00 77.94 79 MET A O 1
ATOM 621 N N . LEU A 1 80 ? 11.034 5.564 -6.998 1.00 81.44 80 LEU A N 1
ATOM 622 C CA . LEU A 1 80 ? 12.244 4.741 -6.913 1.00 81.44 80 LEU A CA 1
ATOM 623 C C . LEU A 1 80 ? 12.011 3.488 -6.061 1.00 81.44 80 LEU A C 1
ATOM 625 O O . LEU A 1 80 ? 12.294 2.377 -6.510 1.00 81.44 80 LEU A O 1
ATOM 629 N N . ARG A 1 81 ? 11.424 3.639 -4.866 1.00 81.88 81 ARG A N 1
ATOM 630 C CA . ARG A 1 81 ? 11.102 2.505 -3.982 1.00 81.88 81 ARG A CA 1
ATOM 631 C C . ARG A 1 81 ? 10.136 1.525 -4.647 1.00 81.88 81 ARG A C 1
ATOM 633 O O . ARG A 1 81 ? 10.338 0.316 -4.566 1.00 81.88 81 ARG A O 1
ATOM 640 N N . LEU A 1 82 ? 9.109 2.030 -5.330 1.00 82.44 82 LEU A N 1
ATOM 641 C CA . LEU A 1 82 ? 8.159 1.198 -6.063 1.00 82.44 82 LEU A CA 1
ATOM 642 C C . LEU A 1 82 ? 8.844 0.406 -7.186 1.00 82.44 82 LEU A C 1
ATOM 644 O O . LEU A 1 82 ? 8.652 -0.807 -7.270 1.00 82.44 82 LEU A O 1
ATOM 648 N N . ARG A 1 83 ? 9.682 1.060 -8.001 1.00 82.25 83 ARG A N 1
ATOM 649 C CA . ARG A 1 83 ? 10.466 0.402 -9.061 1.00 82.25 83 ARG A CA 1
ATOM 650 C C . ARG A 1 83 ? 11.329 -0.732 -8.502 1.00 82.25 83 ARG A C 1
ATOM 652 O O . ARG A 1 83 ? 11.258 -1.853 -9.003 1.00 82.25 83 ARG A O 1
ATOM 659 N N . GLN A 1 84 ? 12.049 -0.485 -7.406 1.00 84.69 84 GLN A N 1
ATOM 660 C CA . GLN A 1 84 ? 12.848 -1.514 -6.728 1.00 84.69 84 GLN A CA 1
ATOM 661 C C . GLN A 1 84 ? 11.986 -2.698 -6.263 1.00 84.69 84 GLN A C 1
ATOM 663 O O . GLN A 1 84 ? 12.328 -3.860 -6.494 1.00 84.69 84 GLN A O 1
ATOM 668 N N . LYS A 1 85 ? 10.836 -2.430 -5.631 1.00 84.19 85 LYS A N 1
ATOM 669 C CA . LYS A 1 85 ? 9.950 -3.488 -5.119 1.00 84.19 85 LYS A CA 1
ATOM 670 C C . LYS A 1 85 ? 9.317 -4.318 -6.238 1.00 84.19 85 LYS A C 1
ATOM 672 O O . LYS A 1 85 ? 9.185 -5.532 -6.073 1.00 84.19 85 LYS A O 1
ATOM 677 N N . LEU A 1 86 ? 8.999 -3.704 -7.378 1.00 82.81 86 LEU A N 1
ATOM 678 C CA . LEU A 1 86 ? 8.477 -4.387 -8.568 1.00 82.81 86 LEU A CA 1
ATOM 679 C C . LEU A 1 86 ? 9.553 -5.154 -9.362 1.00 82.81 86 LEU A C 1
ATOM 681 O O . LEU A 1 86 ? 9.207 -6.003 -10.185 1.00 82.81 86 LEU A O 1
ATOM 685 N N . GLY A 1 87 ? 10.836 -4.944 -9.048 1.00 80.00 87 GLY A N 1
ATOM 686 C CA . GLY A 1 87 ? 11.955 -5.707 -9.605 1.00 80.00 87 GLY A CA 1
ATOM 687 C C . GLY A 1 87 ? 12.612 -5.086 -10.832 1.00 80.00 87 GLY A C 1
ATOM 688 O O . GLY A 1 87 ? 13.243 -5.816 -11.587 1.00 80.00 87 GLY A O 1
ATOM 689 N N . PHE A 1 88 ? 12.459 -3.779 -11.027 1.00 81.44 88 PHE A N 1
ATOM 690 C CA . PHE A 1 88 ? 13.188 -3.039 -12.052 1.00 81.44 88 PHE A CA 1
ATOM 691 C C . PHE A 1 88 ? 14.631 -2.780 -11.608 1.00 81.44 88 PHE A C 1
ATOM 693 O O . PHE A 1 88 ? 14.884 -2.587 -10.416 1.00 81.44 88 PHE A O 1
ATOM 700 N N . GLU A 1 89 ? 15.565 -2.737 -12.559 1.00 72.25 89 GLU A N 1
ATOM 701 C CA . GLU A 1 89 ? 16.909 -2.216 -12.300 1.00 72.25 89 GLU A CA 1
ATOM 702 C C . GLU A 1 89 ? 16.819 -0.708 -12.045 1.00 72.25 89 GLU A C 1
ATOM 704 O O . GLU A 1 89 ? 16.222 0.040 -12.822 1.00 72.25 89 GLU A O 1
ATOM 709 N N . VAL A 1 90 ? 17.362 -0.265 -10.912 1.00 63.78 90 VAL A N 1
ATOM 710 C CA . VAL A 1 90 ? 17.353 1.142 -10.503 1.00 63.78 90 VAL A CA 1
ATOM 711 C C . VAL A 1 90 ? 18.808 1.558 -10.310 1.00 63.78 90 VAL A C 1
ATOM 713 O O . VAL A 1 90 ? 19.447 1.064 -9.384 1.00 63.78 90 VAL A O 1
ATOM 716 N N . ASN A 1 91 ? 19.313 2.401 -11.216 1.00 55.09 91 ASN A N 1
ATOM 717 C CA . ASN A 1 91 ? 20.664 2.977 -11.183 1.00 55.09 91 ASN A CA 1
ATOM 718 C C . ASN A 1 91 ? 20.705 4.261 -10.354 1.00 55.09 91 ASN A C 1
ATOM 720 O O . ASN A 1 91 ? 19.734 5.048 -10.460 1.00 55.09 91 ASN A O 1
#

Secondary structure (DSSP, 8-state):
-HHHHHHHHHHT-HHHHHHHHHHHHHHHHHHH-HHHHHHHHHHHHHTT--HHHHHHHHHHHHHHHHSSS---SHHHHHHHHHHHHHT----

pLDDT: mean 76.21, std 9.35, range [51.34, 89.62]

Solvent-accessible surface area (backbone atoms only — not comparable to full-atom values): 5300 Å² total; per-residue (Å²): 111,72,70,61,56,54,50,49,64,30,67,77,31,70,70,51,38,53,52,51,49,53,52,49,53,50,53,49,57,43,63,70,37,65,66,53,40,43,68,64,46,28,62,57,46,47,77,69,46,54,76,66,56,49,52,51,50,50,53,53,51,51,53,56,60,69,69,43,100,62,85,57,84,61,60,58,60,55,50,51,53,45,40,51,56,56,66,49,92,79,134

Mean predicted aligned error: 11.14 Å

Foldseek 3Di:
DVVVVVVVVQVVDPVSVVVVVVVVVVVVVCVVDLQSVLVVCLLVCLVPDDPVRLVVVLVVLVVVQVPDPDPDPVVVVSSLSNCVSSPHDDD

Sequence (91 aa):
AIIREVIAQIAESPKKTDEAIVYAKWAAAQVDDTTIVIDKLAPFLRGRLDPHERDDLLSMLNRVAQGGEQSLKIPDQRMLRLRQKLGFEVN

Radius of gyration: 18.18 Å; Cα contacts (8 Å, |Δi|>4): 38; chains: 1; bounding box: 48×32×43 Å

Nearest PDB structures (foldseek):
  4v56-assembly2_CT  TM=4.000E-01  e=2.438E+00  Escherichia coli
  7pir-assembly1_S  TM=3.797E-01  e=3.112E+00  Mycoplasmoides pneumoniae M129
  3kr9-assembly1_A  TM=4.478E-01  e=5.389E+00  Streptococcus pneumoniae
  7pas-assembly1_S  TM=4.208E-01  e=7.311E+00  Mycoplasmoides pneumoniae M129